Protein AF-A0A0D2RTX4-F1 (afdb_monomer_lite)

Foldseek 3Di:
DQVVLLVVLVADPDQDDDDDDPPDDDDPVNVVSVVVSVVSSQVSQADPVGHHDDPPAWFQQPLLVVLVVCLVVVCNCVVAPLVNLVVLLVVLLVQQDPQLAHDRTSPGDGDLNNLVSSLVSNVSSPADCCGPVNSSVSSVVSCVVVPHCPVVPPD

Sequence (155 aa):
MRIQFAEEKQSVNNLPQTKLEEFEDVKEEAVMTTLRSALDFYSTIQADDGHWLGDYGGLVFLLPGLVITLYVTRTLNTVLSKEHQYEICRYLYNYQNRDGGWGLHIKGPSTMFGTVLNYVSLRLLGEGAEGGEGAIEKAREWILEHGSFQKFVSK

Secondary structure (DSSP, 8-state):
-HHHHHHHTT--S-----PPPTT----HHHHHHHHHHHHHHHHHTB-TTS-B------BSSHHHHHHHHHHHTT-HHHHS-HHHHHHHHHHHHHT--TTS---SBTTSPP-HHHHHHHHHHHHHTT--TTTTTTHHHHHHHHHHHTTTGGGGS--

Structure (mmCIF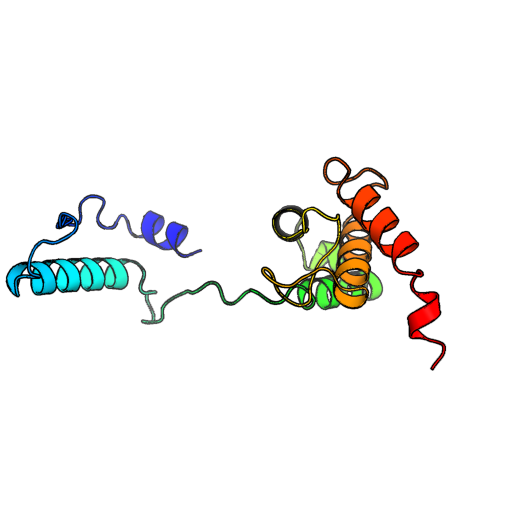, N/CA/C/O backbone):
data_AF-A0A0D2RTX4-F1
#
_entry.id   AF-A0A0D2RTX4-F1
#
loop_
_atom_site.group_PDB
_atom_site.id
_atom_site.type_symbol
_atom_site.label_atom_id
_atom_site.label_alt_id
_atom_site.label_comp_id
_atom_site.label_asym_id
_atom_site.label_entity_id
_atom_site.label_seq_id
_atom_site.pdbx_PDB_ins_code
_atom_site.Cartn_x
_atom_site.Cartn_y
_atom_site.Cartn_z
_atom_site.occupancy
_atom_site.B_iso_or_equiv
_atom_site.auth_seq_id
_atom_site.auth_comp_id
_atom_site.auth_asym_id
_atom_site.auth_atom_id
_atom_site.pdbx_PDB_model_num
ATOM 1 N N . MET A 1 1 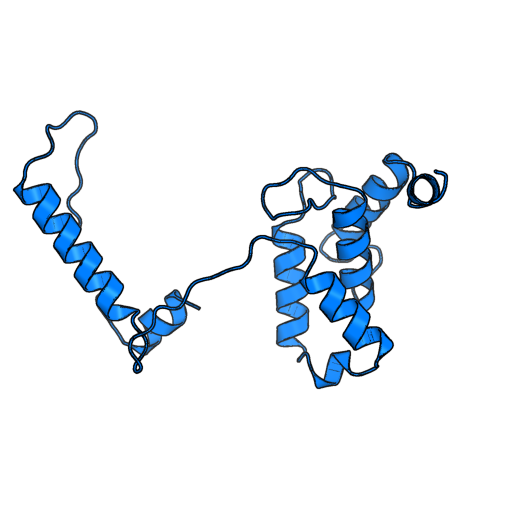? -12.354 -5.248 5.573 1.00 56.28 1 MET A N 1
ATOM 2 C CA . MET A 1 1 ? -12.362 -6.407 6.490 1.00 56.28 1 MET A CA 1
ATOM 3 C C . MET A 1 1 ? -13.190 -6.164 7.755 1.00 56.28 1 MET A C 1
ATOM 5 O O . MET A 1 1 ? -14.252 -6.753 7.841 1.00 56.28 1 MET A O 1
ATOM 9 N N . ARG A 1 2 ? -12.823 -5.265 8.691 1.00 58.12 2 ARG A N 1
ATOM 10 C CA . ARG A 1 2 ? -13.645 -5.015 9.909 1.00 58.12 2 ARG A CA 1
ATOM 11 C C . ARG A 1 2 ? -15.086 -4.559 9.625 1.00 58.12 2 ARG A C 1
ATOM 13 O O . ARG A 1 2 ? -16.011 -5.030 10.268 1.00 58.12 2 ARG A O 1
ATOM 20 N N . ILE A 1 3 ? -15.263 -3.674 8.644 1.00 59.53 3 ILE A N 1
ATOM 21 C CA . ILE A 1 3 ? -16.584 -3.135 8.273 1.00 59.53 3 ILE A CA 1
ATOM 22 C C . ILE A 1 3 ? -17.454 -4.199 7.578 1.00 59.53 3 ILE A C 1
ATOM 24 O O . ILE A 1 3 ? -18.651 -4.237 7.812 1.00 59.53 3 ILE A O 1
ATOM 28 N N . GLN A 1 4 ? -16.851 -5.127 6.824 1.00 63.97 4 GLN A N 1
ATOM 29 C CA . GLN A 1 4 ? -17.586 -6.218 6.163 1.00 63.97 4 GLN A CA 1
ATOM 30 C C . GLN A 1 4 ? -18.230 -7.171 7.180 1.00 63.97 4 GLN A C 1
ATOM 32 O O . GLN A 1 4 ? -19.392 -7.517 7.030 1.00 63.97 4 GLN A O 1
ATOM 37 N N . PHE A 1 5 ? -17.528 -7.514 8.266 1.00 62.50 5 PHE A N 1
ATOM 38 C CA . PHE A 1 5 ? -18.106 -8.341 9.337 1.00 62.50 5 PHE A CA 1
ATOM 39 C C . PHE A 1 5 ? -19.229 -7.627 10.099 1.00 62.50 5 PHE A C 1
ATOM 41 O O . PHE A 1 5 ? -20.213 -8.256 10.483 1.00 62.50 5 PHE A O 1
ATOM 48 N N . ALA A 1 6 ? -19.102 -6.313 10.306 1.00 59.59 6 ALA A N 1
ATOM 49 C CA . ALA A 1 6 ? -20.155 -5.521 10.940 1.00 59.59 6 ALA A CA 1
ATOM 50 C C . ALA A 1 6 ? -21.434 -5.475 10.080 1.00 59.59 6 ALA A C 1
ATOM 52 O O . ALA A 1 6 ? -22.540 -5.578 10.614 1.00 59.59 6 ALA A O 1
ATOM 53 N N . GLU A 1 7 ? -21.283 -5.368 8.754 1.00 62.31 7 GLU A N 1
ATOM 54 C CA . GLU A 1 7 ? -22.389 -5.407 7.789 1.00 62.31 7 GLU A CA 1
ATOM 55 C C . GLU A 1 7 ? -23.046 -6.794 7.717 1.00 62.31 7 GLU A C 1
ATOM 57 O O . GLU A 1 7 ? -24.274 -6.893 7.741 1.00 62.31 7 GLU A O 1
ATOM 62 N N . GLU A 1 8 ? -22.249 -7.867 7.705 1.00 64.38 8 GLU A N 1
ATOM 63 C CA . GLU A 1 8 ? -22.736 -9.254 7.678 1.00 64.38 8 GLU A CA 1
ATOM 64 C C . GLU A 1 8 ? -23.515 -9.636 8.946 1.00 64.38 8 GLU A C 1
ATOM 66 O O . GLU A 1 8 ? -24.498 -10.374 8.867 1.00 64.38 8 GLU A O 1
ATOM 71 N N . LYS A 1 9 ? -23.128 -9.102 10.112 1.00 63.59 9 LYS A N 1
ATOM 72 C CA . LYS A 1 9 ? -23.787 -9.392 11.396 1.00 63.59 9 LYS A CA 1
ATOM 73 C C . LYS A 1 9 ? -24.979 -8.480 11.726 1.00 63.59 9 LYS A C 1
ATOM 75 O O . LYS A 1 9 ? -25.540 -8.628 12.808 1.00 63.59 9 LYS A O 1
ATOM 80 N N . GLN A 1 10 ? -25.385 -7.565 10.829 1.00 57.62 10 GLN A N 1
ATOM 81 C CA . GLN A 1 10 ? -26.499 -6.610 11.030 1.00 57.62 10 GLN A CA 1
ATOM 82 C C . GLN A 1 10 ? -26.503 -5.958 12.429 1.00 57.62 10 GLN A C 1
ATOM 84 O O . GLN A 1 10 ? -27.537 -5.891 13.096 1.00 57.62 10 GLN A O 1
ATOM 89 N N . SER A 1 11 ? -25.347 -5.504 12.918 1.00 57.75 11 SER A N 1
ATOM 90 C CA . SER A 1 11 ? -25.201 -5.197 14.342 1.00 57.75 11 SER A CA 1
ATOM 91 C C . SER A 1 11 ? -24.896 -3.722 14.644 1.00 57.75 11 SER A C 1
ATOM 93 O O . SER A 1 11 ? -23.865 -3.179 14.260 1.00 57.75 11 SER A O 1
ATOM 95 N N . VAL A 1 12 ? -25.852 -3.129 15.374 1.00 56.47 12 VAL A N 1
ATOM 96 C CA . VAL A 1 12 ? -25.905 -1.845 16.106 1.00 56.47 12 VAL A CA 1
ATOM 97 C C . VAL A 1 12 ? -25.535 -0.566 15.339 1.00 56.47 12 VAL A C 1
ATOM 99 O O . VAL A 1 12 ? -24.463 0.007 15.500 1.00 56.47 12 VAL A O 1
ATOM 102 N N . ASN A 1 13 ? -26.517 -0.007 14.624 1.00 56.06 13 ASN A N 1
ATOM 103 C CA . ASN A 1 13 ? -26.409 1.321 13.998 1.00 56.06 13 ASN A CA 1
ATOM 104 C C . ASN A 1 13 ? -26.544 2.508 14.978 1.00 56.06 13 ASN A C 1
ATOM 106 O O . ASN A 1 13 ? -26.377 3.646 14.557 1.00 56.06 13 ASN A O 1
ATOM 110 N N . ASN A 1 14 ? -26.839 2.276 16.265 1.00 59.84 14 ASN A N 1
ATOM 111 C CA . ASN A 1 14 ? -27.189 3.333 17.227 1.00 59.84 14 ASN A CA 1
ATOM 112 C C . ASN A 1 14 ? -26.596 3.085 18.629 1.00 59.84 14 ASN A C 1
ATOM 114 O O . ASN A 1 14 ? -27.338 2.936 19.600 1.00 59.84 14 ASN A O 1
ATOM 118 N N . LEU A 1 15 ? -25.267 3.022 18.755 1.00 65.00 15 LEU A N 1
ATOM 119 C CA . LEU A 1 15 ? -24.640 3.026 20.081 1.00 65.00 15 LEU A CA 1
ATOM 120 C C . LEU A 1 15 ? -24.733 4.431 20.697 1.00 65.00 15 LEU A C 1
ATOM 122 O O . LEU A 1 15 ? -24.445 5.412 20.003 1.00 65.00 15 LEU A O 1
ATOM 126 N N . PRO A 1 16 ? -25.111 4.559 21.980 1.00 64.69 16 PRO A N 1
ATOM 127 C CA . PRO A 1 16 ? -25.151 5.852 22.644 1.00 64.69 16 PRO A CA 1
ATOM 128 C C . PRO A 1 16 ? -23.749 6.474 22.655 1.00 64.69 16 PRO A C 1
ATOM 130 O O . PRO A 1 16 ? -22.784 5.874 23.136 1.00 64.69 16 PRO A O 1
ATOM 133 N N . GLN A 1 17 ? -23.646 7.679 22.091 1.00 65.94 17 GLN A N 1
ATOM 134 C CA . GLN A 1 17 ? -22.433 8.491 22.093 1.00 65.94 17 GLN A CA 1
ATOM 135 C C . GLN A 1 17 ? -22.564 9.586 23.146 1.00 65.94 17 GLN A C 1
ATOM 137 O O . GLN A 1 17 ? -23.376 10.501 23.003 1.00 65.94 17 GLN A O 1
ATOM 142 N N . THR A 1 18 ? -21.731 9.525 24.178 1.00 70.94 18 THR A N 1
ATOM 143 C CA . THR A 1 18 ? -21.589 10.625 25.131 1.00 70.94 18 THR A CA 1
ATOM 144 C C . THR A 1 18 ? -20.642 11.660 24.527 1.00 70.94 18 THR A C 1
ATOM 146 O O . THR A 1 18 ? -19.440 11.422 24.437 1.00 70.94 18 THR A O 1
ATOM 149 N N . LYS A 1 19 ? -21.172 12.797 24.065 1.00 70.25 19 LYS A N 1
ATOM 150 C CA . LYS A 1 19 ? -20.346 13.941 23.653 1.00 70.25 19 LYS A CA 1
ATOM 151 C C . LYS A 1 19 ? -19.947 14.723 24.900 1.00 70.25 19 LYS A C 1
ATOM 153 O O . LYS A 1 19 ? -20.824 15.191 25.615 1.00 70.25 19 LYS A O 1
ATOM 158 N N . LEU A 1 20 ? -18.646 14.840 25.140 1.00 69.69 20 LEU A N 1
ATOM 159 C CA . LEU A 1 20 ? -18.083 15.728 26.154 1.00 69.69 20 LEU A CA 1
ATOM 160 C C . LEU A 1 20 ? -17.634 17.017 25.460 1.00 69.69 20 LEU A C 1
ATOM 162 O O . LEU A 1 20 ? -17.055 16.950 24.372 1.00 69.69 20 LEU A O 1
ATOM 166 N N . GLU A 1 21 ? -17.913 18.173 26.059 1.00 72.00 21 GLU A N 1
ATOM 167 C CA . GLU A 1 21 ? -17.327 19.435 25.602 1.00 72.00 21 GLU A CA 1
ATOM 168 C C . GLU A 1 21 ? -15.862 19.533 26.057 1.00 72.00 21 GLU A C 1
ATOM 170 O O . GLU A 1 21 ? -15.459 18.940 27.063 1.00 72.00 21 GLU A O 1
ATOM 175 N N . GLU A 1 22 ? -15.039 20.261 25.297 1.00 58.94 22 GLU A N 1
ATOM 176 C CA . GLU A 1 22 ? -13.676 20.580 25.729 1.00 58.94 22 GLU A CA 1
ATOM 177 C C . GLU A 1 22 ? -13.753 21.286 27.096 1.00 58.94 22 GLU A C 1
ATOM 179 O O . GLU A 1 22 ? -14.489 22.258 27.246 1.00 58.94 22 GLU A O 1
ATOM 184 N N . PHE A 1 23 ? -12.994 20.7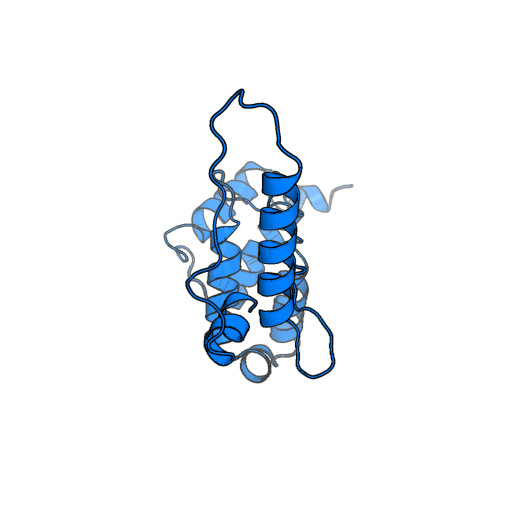89 28.081 1.00 62.44 23 PHE A N 1
ATOM 185 C CA . PHE A 1 23 ? -12.900 21.291 29.466 1.00 62.44 23 PHE A CA 1
ATOM 186 C C . PHE A 1 23 ? -13.997 20.871 30.470 1.00 62.44 23 PHE A C 1
ATOM 188 O O . PHE A 1 23 ? -14.001 21.392 31.585 1.00 62.44 23 PHE A O 1
ATOM 195 N N . GLU A 1 24 ? -14.875 19.910 30.156 1.00 74.19 24 GLU A N 1
ATOM 196 C CA . GLU A 1 24 ? -15.788 19.330 31.161 1.00 74.19 24 GLU A CA 1
ATOM 197 C C . GLU A 1 24 ? -15.092 18.244 32.012 1.00 74.19 24 GLU A C 1
ATOM 199 O O . GLU A 1 24 ? -14.371 17.390 31.486 1.00 74.19 24 GLU A O 1
ATOM 204 N N . ASP A 1 25 ? -15.318 18.247 33.332 1.00 75.69 25 ASP A N 1
ATOM 205 C CA . ASP A 1 25 ? -14.834 17.183 34.221 1.00 75.69 25 ASP A CA 1
ATOM 206 C C . ASP A 1 25 ? -15.443 15.831 33.814 1.00 75.69 25 ASP A C 1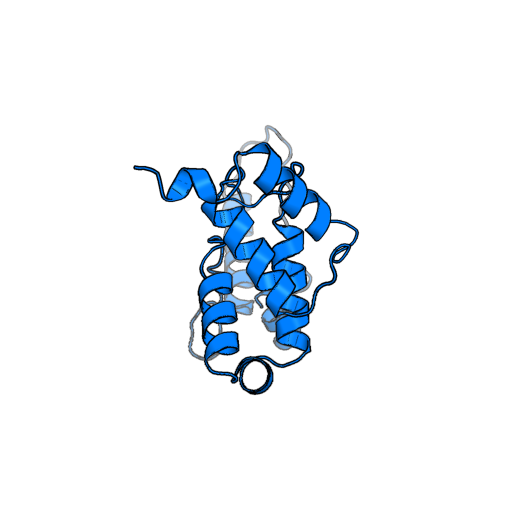
ATOM 208 O O . ASP A 1 25 ? -16.665 15.664 33.736 1.00 75.69 25 ASP A O 1
ATOM 212 N N . VAL A 1 26 ? -14.586 14.835 33.576 1.00 81.69 26 VAL A N 1
ATOM 213 C CA . VAL A 1 26 ? -15.013 13.498 33.150 1.00 81.69 26 VAL A CA 1
ATOM 214 C C . VAL A 1 26 ? -15.741 12.793 34.299 1.00 81.69 26 VAL A C 1
ATOM 216 O O . VAL A 1 26 ? -15.127 12.320 35.256 1.00 81.69 26 VAL A O 1
ATOM 219 N N . LYS A 1 27 ? -17.068 12.695 34.191 1.00 86.56 27 LYS A N 1
ATOM 220 C CA . LYS A 1 27 ? -17.929 11.992 35.155 1.00 86.56 27 LYS A CA 1
ATOM 221 C C . LYS A 1 27 ? -17.800 10.472 35.004 1.00 86.56 27 LYS A C 1
ATOM 223 O O . LYS A 1 27 ? -17.713 9.958 33.889 1.00 86.56 27 LYS A O 1
ATOM 228 N N . GLU A 1 28 ? -17.884 9.739 36.115 1.00 88.88 28 GLU A N 1
ATOM 229 C CA . GLU A 1 28 ? -17.854 8.264 36.134 1.00 88.88 28 GLU A CA 1
ATOM 230 C C . GLU A 1 28 ? -18.917 7.644 35.207 1.00 88.88 28 GLU A C 1
ATOM 232 O O . GLU A 1 28 ? -18.640 6.709 34.457 1.00 88.88 28 GLU A O 1
ATOM 237 N N . GLU A 1 29 ? -20.120 8.220 35.184 1.00 86.25 29 GLU A N 1
ATOM 238 C CA . GLU A 1 29 ? -21.218 7.789 34.313 1.00 86.25 29 GLU A CA 1
ATOM 239 C C . GLU A 1 29 ? -20.867 7.887 32.818 1.00 86.25 29 GLU A C 1
ATOM 241 O O . GLU A 1 29 ? -21.195 6.990 32.034 1.00 86.25 29 GLU A O 1
ATOM 246 N N . ALA A 1 30 ? -20.149 8.942 32.420 1.00 87.19 30 ALA A N 1
ATOM 247 C CA . ALA A 1 30 ? -19.701 9.124 31.043 1.00 87.19 30 ALA A CA 1
ATOM 248 C C . ALA A 1 30 ? -18.673 8.053 30.646 1.00 87.19 30 ALA A C 1
ATOM 250 O O . ALA A 1 30 ? -18.754 7.493 29.548 1.00 87.19 30 ALA A O 1
ATOM 251 N N . VAL A 1 31 ? -17.755 7.710 31.559 1.00 90.25 31 VAL A N 1
ATOM 252 C CA . VAL A 1 31 ? -16.778 6.625 31.365 1.00 90.25 31 VAL A CA 1
ATOM 253 C C . VAL A 1 31 ? -17.485 5.282 31.218 1.00 90.25 31 VAL A C 1
ATOM 255 O O . VAL A 1 31 ? -17.234 4.561 30.254 1.00 90.25 31 VAL A O 1
ATOM 258 N N . MET A 1 32 ? -18.407 4.957 32.127 1.00 90.81 32 MET A N 1
ATOM 259 C CA . MET A 1 32 ? -19.135 3.685 32.111 1.00 90.81 32 MET A CA 1
ATOM 260 C C . MET A 1 32 ? -20.001 3.521 30.863 1.00 90.81 32 MET A C 1
ATOM 262 O O . MET A 1 32 ? -20.055 2.431 30.291 1.00 90.81 32 MET A O 1
ATOM 266 N N . THR A 1 33 ? -20.644 4.599 30.413 1.00 88.19 33 THR A N 1
ATOM 267 C CA . THR A 1 33 ? -21.430 4.598 29.173 1.00 88.19 33 THR A CA 1
ATOM 268 C C . THR A 1 33 ? -20.531 4.354 27.964 1.00 88.19 33 THR A C 1
ATOM 270 O O . THR A 1 33 ? -20.815 3.476 27.155 1.00 88.19 33 THR A O 1
ATOM 273 N N . THR A 1 34 ? -19.397 5.055 27.882 1.00 90.06 34 THR A N 1
ATOM 274 C CA . THR A 1 34 ? -18.438 4.903 26.777 1.00 90.06 34 THR A CA 1
ATOM 275 C C . THR A 1 34 ? -17.831 3.500 26.740 1.00 90.06 34 THR A C 1
ATOM 277 O O . THR A 1 34 ? -17.728 2.901 25.671 1.00 90.06 34 THR A O 1
ATOM 280 N N . LEU A 1 35 ? -17.464 2.950 27.902 1.00 91.44 35 LEU A N 1
ATOM 281 C CA . LEU A 1 35 ? -16.917 1.600 28.013 1.00 91.44 35 LEU A CA 1
ATOM 282 C C . LEU A 1 35 ? -17.924 0.547 27.544 1.00 91.44 35 LEU A C 1
ATOM 284 O O . LEU A 1 35 ? -17.555 -0.331 26.768 1.00 91.44 35 LEU A O 1
ATOM 288 N N . ARG A 1 36 ? -19.188 0.642 27.975 1.00 90.19 36 ARG A N 1
ATOM 289 C CA . ARG A 1 36 ? -20.249 -0.269 27.519 1.00 90.19 36 ARG A CA 1
ATOM 290 C C . ARG A 1 36 ? -20.443 -0.175 26.012 1.00 90.19 36 ARG A C 1
ATOM 292 O O . ARG A 1 36 ? -20.352 -1.199 25.352 1.00 90.19 36 ARG A O 1
ATOM 299 N N . SER A 1 37 ? -20.561 1.034 25.462 1.00 87.94 37 SER A N 1
ATOM 300 C CA . SER A 1 37 ? -20.675 1.226 24.012 1.00 87.94 37 SER A CA 1
ATOM 301 C C . SER A 1 37 ? -19.488 0.625 23.245 1.00 87.94 37 SER A C 1
ATOM 303 O O . SER A 1 37 ? -19.676 0.021 22.191 1.00 87.94 37 SER A O 1
ATOM 305 N N . ALA A 1 38 ? -18.263 0.757 23.763 1.00 89.44 38 ALA A N 1
ATOM 306 C CA . ALA A 1 38 ? -17.073 0.179 23.141 1.00 89.44 38 ALA A CA 1
ATOM 307 C C . ALA A 1 38 ? -17.064 -1.357 23.202 1.00 89.44 38 ALA A C 1
ATOM 309 O O . ALA A 1 38 ? -16.720 -1.999 22.210 1.00 89.44 38 ALA A O 1
ATOM 310 N N . LEU A 1 39 ? -17.444 -1.946 24.340 1.00 91.19 39 LEU A N 1
ATOM 311 C CA . LEU A 1 39 ? -17.551 -3.399 24.500 1.00 91.19 39 LEU A CA 1
ATOM 312 C C . LEU A 1 39 ? -18.655 -3.978 23.616 1.00 91.19 39 LEU A C 1
ATOM 314 O O . LEU A 1 39 ? -18.416 -4.971 22.930 1.00 91.19 39 LEU A O 1
ATOM 318 N N . ASP A 1 40 ? -19.814 -3.322 23.578 1.00 88.50 40 ASP A N 1
ATOM 319 C CA . ASP A 1 40 ? -20.930 -3.697 22.718 1.00 88.50 40 ASP A CA 1
ATOM 320 C C . ASP A 1 40 ? -20.472 -3.685 21.258 1.00 88.50 40 ASP A C 1
ATOM 322 O O . ASP A 1 40 ? -20.590 -4.708 20.591 1.00 88.50 40 ASP A O 1
ATOM 326 N N . PHE A 1 41 ? -19.827 -2.605 20.791 1.00 86.44 41 PHE A N 1
ATOM 327 C CA . PHE A 1 41 ? -19.244 -2.540 19.445 1.00 86.44 41 PHE A CA 1
ATOM 328 C C . PHE A 1 41 ? -18.233 -3.662 19.176 1.00 86.44 41 PHE A C 1
ATOM 330 O O . PHE A 1 41 ? -18.320 -4.347 18.163 1.00 86.44 41 PHE A O 1
ATOM 337 N N . TYR A 1 42 ? -17.257 -3.875 20.063 1.00 87.88 42 TYR A N 1
ATOM 338 C CA . TYR A 1 42 ? -16.234 -4.897 19.832 1.00 87.88 42 TYR A CA 1
ATOM 339 C C . TYR A 1 42 ? -16.810 -6.314 19.844 1.00 87.88 42 TYR A C 1
ATOM 341 O O . TYR A 1 42 ? -16.297 -7.173 19.127 1.00 87.88 42 TYR A O 1
ATOM 349 N N . SER A 1 43 ? -17.884 -6.559 20.597 1.00 87.56 43 SER A N 1
ATOM 350 C CA . SER A 1 43 ? -18.598 -7.836 20.552 1.00 87.56 43 SER A CA 1
ATOM 351 C C . SER A 1 43 ? -19.240 -8.092 19.182 1.00 87.56 43 SER A C 1
ATOM 353 O O . SER A 1 43 ? -19.293 -9.238 18.741 1.00 87.56 43 SER A O 1
ATOM 355 N N . THR A 1 44 ? -19.653 -7.042 18.456 1.00 84.88 44 THR A N 1
ATOM 356 C CA . THR A 1 44 ? -20.298 -7.197 17.141 1.00 84.88 44 THR A CA 1
ATOM 357 C C . THR A 1 44 ? -19.336 -7.626 16.038 1.00 84.88 44 THR A C 1
ATOM 359 O O . THR A 1 44 ? -19.753 -8.276 15.083 1.00 84.88 44 THR A O 1
ATOM 362 N N . ILE A 1 45 ? -18.052 -7.291 16.174 1.00 86.50 45 ILE A N 1
ATOM 363 C CA . ILE A 1 45 ? -17.000 -7.600 15.194 1.00 86.50 45 ILE A CA 1
ATOM 364 C C . ILE A 1 45 ? -16.148 -8.820 15.580 1.00 86.50 45 ILE A C 1
ATOM 366 O O . ILE A 1 45 ? -15.131 -9.081 14.934 1.00 86.50 45 ILE A O 1
ATOM 370 N N . GLN A 1 46 ? -16.526 -9.553 16.631 1.00 89.88 46 GLN A N 1
ATOM 371 C CA . GLN A 1 46 ? -15.888 -10.820 16.987 1.00 89.88 46 GLN A CA 1
ATOM 372 C C . GLN A 1 46 ? -16.290 -11.903 15.974 1.00 89.88 46 GLN A C 1
ATOM 374 O O . GLN A 1 46 ? -17.464 -12.020 15.617 1.00 89.88 46 GLN A O 1
ATOM 379 N N . ALA A 1 47 ? -15.332 -12.696 15.497 1.00 87.62 47 ALA A N 1
ATOM 380 C CA . ALA A 1 47 ? -15.586 -13.838 14.623 1.00 87.62 47 ALA A CA 1
ATOM 381 C C . ALA A 1 47 ? -16.252 -14.998 15.387 1.00 87.62 47 ALA A C 1
ATOM 383 O O . ALA A 1 47 ? -16.243 -15.039 16.617 1.00 87.62 47 ALA A O 1
ATOM 384 N N . ASP A 1 48 ? -16.840 -15.950 14.661 1.00 89.62 48 ASP A N 1
ATOM 385 C CA . ASP A 1 48 ? -17.653 -17.027 15.255 1.00 89.62 48 ASP A CA 1
ATOM 386 C C . ASP A 1 48 ? -16.836 -18.034 16.087 1.00 89.62 48 ASP A C 1
ATOM 388 O O . ASP A 1 48 ? -17.373 -18.708 16.961 1.00 89.62 48 ASP A O 1
ATOM 392 N N . ASP A 1 49 ? -15.528 -18.109 15.851 1.00 93.38 49 ASP A N 1
ATOM 393 C CA . ASP A 1 49 ? -14.546 -18.880 16.628 1.00 93.38 49 ASP A CA 1
ATOM 394 C C . ASP A 1 49 ? -13.894 -18.055 17.764 1.00 93.38 49 ASP A C 1
ATOM 396 O O . ASP A 1 49 ? -13.000 -18.538 18.460 1.00 93.38 49 ASP A O 1
ATOM 400 N N . GLY A 1 50 ? -14.338 -16.810 17.962 1.00 91.94 50 GLY A N 1
ATOM 401 C CA . GLY A 1 50 ? -13.953 -15.946 19.072 1.00 91.94 50 GLY A CA 1
ATOM 402 C C . GLY A 1 50 ? -12.773 -14.999 18.823 1.00 91.94 50 GLY A C 1
ATOM 403 O O . GLY A 1 50 ? -12.439 -14.241 19.737 1.00 91.94 50 GLY A O 1
ATOM 404 N N . HIS A 1 51 ? -12.140 -14.990 17.642 1.00 92.56 51 HIS A N 1
ATOM 405 C CA . HIS A 1 51 ? -11.037 -14.056 17.352 1.00 92.56 51 HIS A CA 1
ATOM 406 C C . HIS A 1 51 ? -11.521 -12.671 16.873 1.00 92.56 51 HIS A C 1
ATOM 408 O O . HIS A 1 51 ? -12.679 -12.487 16.505 1.00 92.56 51 HIS A O 1
ATOM 414 N N . TRP A 1 52 ? -10.617 -11.682 16.842 1.00 91.31 52 TRP A N 1
ATOM 415 C CA . TRP A 1 52 ? -10.870 -10.362 16.250 1.00 91.31 52 TRP A CA 1
ATOM 416 C C . TRP A 1 52 ? -9.974 -10.120 15.050 1.00 91.31 52 TRP A C 1
ATOM 418 O O . TRP A 1 52 ? -8.747 -10.178 15.142 1.00 91.31 52 TRP A O 1
ATOM 428 N N . LEU A 1 53 ? -10.595 -9.773 13.929 1.00 85.94 53 LEU A N 1
ATOM 429 C CA . LEU A 1 53 ? -9.875 -9.417 12.719 1.00 85.94 53 LEU A CA 1
ATOM 430 C C . LEU A 1 53 ? -9.288 -8.007 12.836 1.00 85.94 53 LEU A C 1
ATOM 432 O O . LEU A 1 53 ? -9.918 -7.047 13.300 1.00 85.94 53 LEU A O 1
ATOM 436 N N . GLY A 1 54 ? -8.059 -7.860 12.367 1.00 86.81 54 GLY A N 1
ATOM 437 C CA . GLY A 1 54 ? -7.354 -6.591 12.324 1.00 86.81 54 GLY A CA 1
ATOM 438 C C . GLY A 1 54 ? -6.546 -6.486 11.051 1.00 86.81 54 GLY A C 1
ATOM 439 O O . GLY A 1 54 ? -5.942 -7.461 10.616 1.00 86.81 54 GLY A O 1
ATOM 440 N N . ASP A 1 55 ? -6.537 -5.292 10.466 1.00 89.50 55 ASP A N 1
ATOM 441 C CA . ASP A 1 55 ? -5.516 -4.973 9.481 1.00 89.50 55 ASP A CA 1
ATOM 442 C C . ASP A 1 55 ? -4.154 -4.979 10.190 1.00 89.50 55 ASP A C 1
ATOM 444 O O . ASP A 1 55 ? -3.957 -4.268 11.180 1.00 89.50 55 ASP A O 1
ATOM 448 N N . TYR A 1 56 ? -3.252 -5.829 9.706 1.00 90.75 56 TYR A N 1
ATOM 449 C CA . TYR A 1 56 ? -1.881 -5.969 10.191 1.00 90.75 56 TYR A CA 1
ATOM 450 C C . TYR A 1 56 ? -0.869 -5.618 9.091 1.00 90.75 56 TYR A C 1
ATOM 452 O O . TYR A 1 56 ? 0.200 -6.214 8.968 1.00 90.75 56 TYR A O 1
ATOM 460 N N . GLY A 1 57 ? -1.241 -4.667 8.236 1.00 89.44 57 GLY A N 1
ATOM 461 C CA . GLY A 1 57 ? -0.353 -4.076 7.253 1.00 89.44 57 GLY A CA 1
ATOM 462 C C . GLY A 1 57 ? 0.642 -3.088 7.863 1.00 89.44 57 GLY A C 1
ATOM 463 O O . GLY A 1 57 ? 0.929 -3.064 9.059 1.00 89.44 57 GLY A O 1
ATOM 464 N N . GLY A 1 58 ? 1.182 -2.233 6.998 1.00 90.81 58 GLY A N 1
ATOM 465 C CA . GLY A 1 58 ? 2.041 -1.119 7.388 1.00 90.81 58 GLY A CA 1
ATOM 466 C C . GLY A 1 58 ? 3.427 -1.168 6.766 1.00 90.81 58 GLY A C 1
ATOM 467 O O . GLY A 1 58 ? 3.976 -0.110 6.483 1.00 90.81 58 GLY A O 1
ATOM 468 N N . LEU A 1 59 ? 3.972 -2.350 6.476 1.00 93.44 59 LEU A N 1
ATOM 469 C CA . LEU A 1 59 ? 5.210 -2.493 5.703 1.00 93.44 59 LEU A CA 1
ATOM 470 C C . LEU A 1 59 ? 4.903 -2.451 4.203 1.00 93.44 59 LEU A C 1
ATOM 472 O O . LEU A 1 59 ? 4.009 -3.152 3.733 1.00 93.44 59 LEU A O 1
ATOM 476 N N . VAL A 1 60 ? 5.667 -1.669 3.437 1.00 90.19 60 VAL A N 1
ATOM 477 C CA . VAL A 1 60 ? 5.425 -1.467 1.990 1.00 90.19 60 VAL A CA 1
ATOM 478 C C . VAL A 1 60 ? 6.492 -2.162 1.131 1.00 90.19 60 VAL A C 1
ATOM 480 O O . VAL A 1 60 ? 6.800 -1.737 0.028 1.00 90.19 60 VAL A O 1
ATOM 483 N N . PHE A 1 61 ? 7.088 -3.248 1.633 1.00 90.38 61 PHE A N 1
ATOM 484 C CA . PHE A 1 61 ? 8.053 -4.072 0.882 1.00 90.38 61 PHE A CA 1
ATOM 485 C C . PHE A 1 61 ? 7.703 -5.569 0.845 1.00 90.38 61 PHE A C 1
ATOM 487 O O . PHE A 1 61 ? 8.348 -6.329 0.126 1.00 90.38 61 PHE A O 1
ATOM 494 N N . LEU A 1 62 ? 6.662 -6.003 1.568 1.00 95.50 62 LEU A N 1
ATOM 495 C CA . LEU A 1 62 ? 6.210 -7.400 1.561 1.00 95.50 62 LEU A CA 1
ATOM 496 C C . LEU A 1 62 ? 5.467 -7.757 0.265 1.00 95.50 62 LEU A C 1
ATOM 498 O O . LEU A 1 62 ? 5.790 -8.757 -0.376 1.00 95.50 62 LEU A O 1
ATOM 502 N N . LEU A 1 63 ? 4.512 -6.913 -0.147 1.00 95.50 63 LEU A N 1
ATOM 503 C CA . LEU A 1 63 ? 3.771 -7.087 -1.401 1.00 95.50 63 LEU A CA 1
ATOM 504 C C . LEU A 1 63 ? 4.707 -7.151 -2.618 1.00 95.50 63 LEU A C 1
ATOM 506 O O . LEU A 1 63 ? 4.542 -8.071 -3.420 1.00 95.50 63 LEU A O 1
ATOM 510 N N . PRO A 1 64 ? 5.732 -6.282 -2.735 1.00 96.75 64 PRO A N 1
ATOM 511 C CA . PRO A 1 64 ? 6.719 -6.426 -3.792 1.00 96.75 64 PRO A CA 1
ATOM 512 C C . PRO A 1 64 ? 7.404 -7.787 -3.873 1.00 96.75 64 PRO A C 1
ATOM 514 O O . PRO A 1 64 ? 7.500 -8.360 -4.957 1.00 96.75 64 PRO A O 1
ATOM 517 N N . GLY A 1 65 ? 7.837 -8.342 -2.737 1.00 96.69 65 GLY A N 1
ATOM 518 C CA . GLY A 1 65 ? 8.452 -9.669 -2.704 1.00 96.69 65 GLY A CA 1
ATOM 519 C C . GLY A 1 65 ? 7.516 -10.759 -3.234 1.00 96.69 65 GLY A C 1
ATOM 520 O O . GLY A 1 65 ? 7.935 -11.599 -4.035 1.00 96.69 65 GLY A O 1
ATOM 521 N N . LEU A 1 66 ? 6.238 -10.710 -2.847 1.00 97.56 66 LEU A N 1
ATOM 522 C CA . LEU A 1 66 ? 5.209 -11.629 -3.338 1.00 97.56 66 LEU A CA 1
ATOM 523 C C . LEU A 1 66 ? 4.994 -11.485 -4.852 1.00 97.56 66 LEU A C 1
ATOM 525 O O . LEU A 1 66 ? 5.066 -12.479 -5.571 1.00 97.56 66 LEU A O 1
ATOM 529 N N . VAL A 1 67 ? 4.767 -10.262 -5.342 1.00 98.31 67 VAL A N 1
ATOM 530 C CA . VAL A 1 67 ? 4.500 -9.987 -6.766 1.00 98.31 67 VAL A CA 1
ATOM 531 C C . VAL A 1 67 ? 5.670 -10.436 -7.638 1.00 98.31 67 VAL A C 1
ATOM 533 O O . VAL A 1 67 ? 5.462 -11.153 -8.615 1.00 98.31 67 VAL A O 1
ATOM 536 N N . ILE A 1 68 ? 6.901 -10.073 -7.265 1.00 98.12 68 ILE A N 1
ATOM 537 C CA . ILE A 1 68 ? 8.110 -10.455 -8.006 1.00 98.12 68 ILE A CA 1
ATOM 538 C C . ILE A 1 68 ? 8.256 -11.980 -8.038 1.00 98.12 68 ILE A C 1
ATOM 540 O O . ILE A 1 68 ? 8.501 -12.546 -9.104 1.00 98.12 68 ILE A O 1
ATOM 544 N N . THR A 1 69 ? 8.056 -12.653 -6.901 1.00 98.44 69 THR A N 1
ATOM 545 C CA . THR A 1 69 ? 8.136 -14.120 -6.823 1.00 98.44 69 THR A CA 1
ATOM 546 C C . THR A 1 69 ? 7.118 -14.768 -7.756 1.00 98.44 69 THR A C 1
ATOM 548 O O . THR A 1 69 ? 7.498 -15.563 -8.611 1.00 98.44 69 THR A O 1
ATOM 551 N N . LEU A 1 70 ? 5.845 -14.379 -7.647 1.00 98.44 70 LEU A N 1
ATOM 552 C CA . LEU A 1 70 ? 4.760 -14.935 -8.455 1.00 98.44 70 LEU A CA 1
ATOM 553 C C . LEU A 1 70 ? 4.929 -14.664 -9.956 1.00 98.44 70 LEU A C 1
ATOM 555 O O . LEU A 1 70 ? 4.548 -15.493 -10.788 1.00 98.44 70 LEU A O 1
ATOM 559 N N . TYR A 1 71 ? 5.490 -13.507 -10.312 1.00 98.06 71 TYR A N 1
ATOM 560 C CA . TYR A 1 71 ? 5.813 -13.174 -11.693 1.00 98.06 71 TYR A CA 1
ATOM 561 C C . TYR A 1 71 ? 6.901 -14.103 -12.244 1.00 98.06 71 TYR A C 1
ATOM 563 O O . TYR A 1 71 ? 6.720 -14.713 -13.298 1.00 98.06 71 TYR A O 1
ATOM 571 N N . VAL A 1 72 ? 8.007 -14.272 -11.509 1.00 98.19 72 VAL A N 1
ATOM 572 C C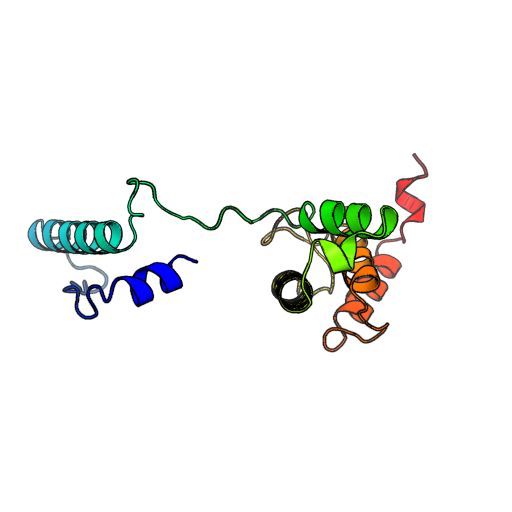A . VAL A 1 72 ? 9.130 -15.131 -11.921 1.00 98.19 72 VAL A CA 1
ATOM 573 C C . VAL A 1 72 ? 8.707 -16.599 -12.018 1.00 98.19 72 VAL A C 1
ATOM 575 O O . VAL A 1 72 ? 9.083 -17.281 -12.971 1.00 98.19 72 VAL A O 1
ATOM 578 N N . THR A 1 73 ? 7.873 -17.082 -11.093 1.00 98.31 73 THR A N 1
ATOM 579 C CA . THR A 1 73 ? 7.338 -18.454 -11.119 1.00 98.31 73 THR A CA 1
ATOM 580 C C . THR A 1 73 ? 6.210 -18.653 -12.131 1.00 98.31 73 THR A C 1
ATOM 582 O O . THR A 1 73 ? 5.739 -19.777 -12.291 1.00 98.31 73 THR A O 1
ATOM 585 N N . ARG A 1 74 ? 5.781 -17.597 -12.841 1.00 97.81 74 ARG A N 1
ATOM 586 C CA . ARG A 1 74 ? 4.673 -17.607 -13.816 1.00 97.81 74 ARG A CA 1
ATOM 587 C C . ARG A 1 74 ? 3.328 -18.042 -13.226 1.00 97.81 74 ARG A C 1
ATOM 589 O O . ARG A 1 74 ? 2.478 -18.570 -13.936 1.00 97.81 74 ARG A O 1
ATOM 596 N N . THR A 1 75 ? 3.122 -17.791 -11.937 1.00 98.06 75 THR A N 1
ATOM 597 C CA . THR A 1 75 ? 1.890 -18.136 -11.211 1.00 98.06 75 THR A CA 1
ATOM 598 C C . THR A 1 75 ? 1.085 -16.909 -10.789 1.00 98.06 75 THR A C 1
ATOM 600 O O . THR A 1 75 ? 0.056 -17.061 -10.138 1.00 98.06 75 THR A O 1
ATOM 603 N N . LEU A 1 76 ? 1.505 -15.699 -11.179 1.00 97.38 76 LEU A N 1
ATOM 604 C CA . LEU A 1 76 ? 0.843 -14.437 -10.828 1.00 97.38 76 LEU A CA 1
ATOM 605 C C . LEU A 1 76 ? -0.667 -14.459 -11.089 1.00 97.38 76 LEU A C 1
ATOM 607 O O . LEU A 1 76 ? -1.440 -14.289 -10.156 1.00 97.38 76 LEU A O 1
ATOM 611 N N . ASN A 1 77 ? -1.084 -14.762 -12.320 1.00 96.75 77 ASN A N 1
ATOM 612 C CA . ASN A 1 77 ? -2.502 -14.784 -12.708 1.00 96.75 77 ASN A CA 1
ATOM 613 C C . ASN A 1 77 ? -3.264 -16.024 -12.213 1.00 96.75 77 ASN A C 1
ATOM 615 O O . ASN A 1 77 ? -4.480 -16.097 -12.354 1.00 96.75 77 ASN A O 1
ATOM 619 N N . TH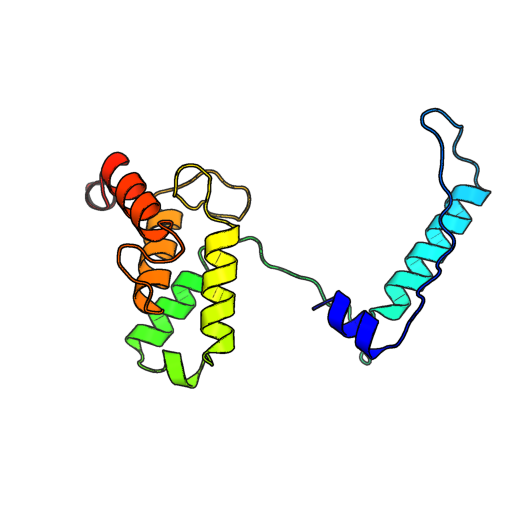R A 1 78 ? -2.553 -17.015 -11.674 1.00 97.44 78 THR A N 1
ATOM 620 C CA . THR A 1 78 ? -3.153 -18.207 -11.061 1.00 97.44 78 THR A CA 1
ATOM 621 C C . THR A 1 78 ? -3.446 -17.963 -9.584 1.00 97.44 78 THR A C 1
ATOM 623 O O . THR A 1 78 ? -4.470 -18.411 -9.084 1.00 97.44 78 THR A O 1
ATOM 626 N N . VAL A 1 79 ? -2.551 -17.255 -8.888 1.00 97.75 79 VAL A N 1
ATOM 627 C CA . VAL A 1 79 ? -2.655 -16.974 -7.449 1.00 97.75 79 VAL A CA 1
ATOM 628 C C . VAL A 1 79 ? -3.435 -15.686 -7.178 1.00 97.75 79 VAL A C 1
ATOM 630 O O . VAL A 1 79 ? -4.236 -15.635 -6.249 1.00 97.75 79 VAL A O 1
ATOM 633 N N . LEU A 1 80 ? -3.222 -14.642 -7.981 1.00 97.69 80 LEU A N 1
ATOM 634 C CA . LEU A 1 80 ? -3.878 -13.346 -7.829 1.00 97.69 80 LEU A CA 1
ATOM 635 C C . LEU A 1 80 ? -4.909 -13.154 -8.942 1.00 97.69 80 LEU A C 1
ATOM 637 O O . LEU A 1 80 ? -4.551 -13.016 -10.115 1.00 97.69 80 LEU A O 1
ATOM 641 N N . SER A 1 81 ? -6.188 -13.100 -8.561 1.00 97.62 81 SER A N 1
ATOM 642 C CA . SER A 1 81 ? -7.262 -12.689 -9.465 1.00 97.62 81 SER A CA 1
ATOM 643 C C . SER A 1 81 ? -7.058 -11.244 -9.930 1.00 97.62 81 SER A C 1
ATOM 645 O O . SER A 1 81 ? -6.236 -10.503 -9.382 1.00 97.62 81 SER A O 1
ATOM 647 N N . LYS A 1 82 ? -7.826 -10.813 -10.933 1.00 96.88 82 LYS A N 1
ATOM 648 C CA . LYS A 1 82 ? -7.749 -9.431 -11.423 1.00 96.88 82 LYS A CA 1
ATOM 649 C C . LYS A 1 82 ? -8.111 -8.421 -10.335 1.00 96.88 82 LYS A C 1
ATOM 651 O O . LYS A 1 82 ? -7.491 -7.369 -10.252 1.00 96.88 82 LYS A O 1
ATOM 656 N N . GLU A 1 83 ? -9.063 -8.769 -9.478 1.00 97.44 83 GLU A N 1
ATOM 657 C CA . GLU A 1 83 ? -9.510 -7.955 -8.350 1.00 97.44 83 GLU A CA 1
ATOM 658 C C . GLU A 1 83 ? -8.397 -7.829 -7.307 1.00 97.44 83 GLU A C 1
ATOM 660 O O . GLU A 1 83 ? -8.110 -6.723 -6.862 1.00 97.44 83 GLU A O 1
ATOM 665 N N . HIS A 1 84 ? -7.695 -8.925 -6.981 1.00 97.25 84 HIS A N 1
ATOM 666 C CA . HIS A 1 84 ? -6.521 -8.855 -6.106 1.00 97.25 84 HIS A CA 1
ATOM 667 C C . HIS A 1 84 ? -5.439 -7.936 -6.682 1.00 97.25 84 HIS A C 1
ATOM 669 O O . HIS A 1 84 ? -4.895 -7.108 -5.960 1.00 97.25 84 HIS A O 1
ATOM 675 N N . GLN A 1 85 ? -5.131 -8.060 -7.976 1.00 97.56 85 GLN A N 1
ATOM 676 C CA . GLN A 1 85 ? -4.115 -7.229 -8.628 1.00 97.56 85 GLN A CA 1
ATOM 677 C C . GLN A 1 85 ? -4.515 -5.745 -8.624 1.00 97.56 85 GLN A C 1
ATOM 679 O O . GLN A 1 85 ? -3.702 -4.899 -8.258 1.00 97.56 85 GLN A O 1
ATOM 684 N N . TYR A 1 86 ? -5.776 -5.440 -8.943 1.00 96.44 86 TYR A N 1
ATOM 685 C CA . TYR A 1 86 ? -6.322 -4.083 -8.892 1.00 96.44 86 TYR A CA 1
ATOM 686 C C . TYR A 1 86 ? -6.227 -3.478 -7.486 1.00 96.44 86 TYR A C 1
ATOM 688 O O . TYR A 1 86 ? -5.763 -2.351 -7.315 1.00 96.44 86 TYR A O 1
ATOM 696 N N . GLU A 1 87 ? -6.609 -4.245 -6.465 1.00 96.88 87 GLU A N 1
ATOM 697 C CA . GLU A 1 87 ? -6.562 -3.800 -5.074 1.00 96.88 87 GLU A CA 1
ATOM 698 C C . GLU A 1 87 ? -5.133 -3.630 -4.548 1.00 96.88 87 GLU A C 1
ATOM 700 O O . GLU A 1 87 ? -4.865 -2.703 -3.781 1.00 96.88 87 GLU A O 1
ATOM 705 N N . ILE A 1 88 ? -4.187 -4.452 -5.013 1.00 96.94 88 ILE A N 1
ATOM 706 C CA . ILE A 1 88 ? -2.759 -4.261 -4.734 1.00 96.94 88 ILE A CA 1
ATOM 707 C C . ILE A 1 88 ? -2.266 -2.954 -5.360 1.00 96.94 88 ILE A C 1
ATOM 709 O O . ILE A 1 88 ? -1.634 -2.163 -4.660 1.00 96.94 88 ILE A O 1
ATOM 713 N N . CYS A 1 89 ? -2.574 -2.686 -6.635 1.00 96.94 89 CYS A N 1
ATOM 714 C CA . CYS A 1 89 ? -2.213 -1.417 -7.271 1.00 96.94 89 CYS A CA 1
ATOM 715 C C . CYS A 1 89 ? -2.795 -0.227 -6.496 1.00 96.94 89 CYS A C 1
ATOM 717 O O . CYS A 1 89 ? -2.057 0.683 -6.119 1.00 96.94 89 CYS A O 1
ATOM 719 N N . ARG A 1 90 ? -4.093 -0.273 -6.165 1.00 96.19 90 ARG A N 1
ATOM 720 C CA . ARG A 1 90 ? -4.774 0.766 -5.378 1.00 96.19 90 ARG A CA 1
ATOM 721 C C . ARG A 1 90 ? -4.106 0.999 -4.022 1.00 96.19 90 ARG A C 1
ATOM 723 O O . ARG A 1 90 ? -3.875 2.147 -3.649 1.00 96.19 90 ARG A O 1
ATOM 730 N N . TYR A 1 91 ? -3.764 -0.067 -3.299 1.00 95.94 91 TYR A N 1
ATOM 731 C CA . TYR A 1 91 ? -3.041 0.028 -2.029 1.00 95.94 91 TYR A CA 1
ATOM 732 C C . TYR A 1 91 ? -1.687 0.727 -2.204 1.00 95.94 91 TYR A C 1
ATOM 734 O O . TYR A 1 91 ? -1.373 1.647 -1.450 1.00 95.94 91 TYR A O 1
ATOM 742 N N . LEU A 1 92 ? -0.898 0.335 -3.208 1.00 96.62 92 LEU A N 1
ATOM 743 C CA . LEU A 1 92 ? 0.406 0.949 -3.459 1.00 96.62 92 LEU A CA 1
ATOM 744 C C . LEU A 1 92 ? 0.274 2.436 -3.801 1.00 96.62 92 LEU A C 1
ATOM 746 O O . LEU A 1 92 ? 1.003 3.244 -3.230 1.00 96.62 92 LEU A O 1
ATOM 750 N N . TYR A 1 93 ? -0.687 2.819 -4.641 1.00 96.31 93 TYR A N 1
ATOM 751 C CA . TYR A 1 93 ? -0.930 4.227 -4.965 1.00 96.31 93 TYR A CA 1
ATOM 752 C C . TYR A 1 93 ? -1.344 5.059 -3.754 1.00 96.31 93 TYR A C 1
ATOM 754 O O . TYR A 1 93 ? -0.812 6.149 -3.557 1.00 96.31 93 TYR A O 1
ATOM 762 N N . ASN A 1 94 ? -2.209 4.526 -2.889 1.00 95.31 94 ASN A N 1
ATOM 763 C CA . ASN A 1 94 ? -2.658 5.226 -1.682 1.00 95.31 94 ASN A CA 1
ATOM 764 C C . ASN A 1 94 ? -1.519 5.567 -0.708 1.00 95.31 94 ASN A C 1
ATOM 766 O O . ASN A 1 94 ? -1.657 6.491 0.093 1.00 95.31 94 ASN A O 1
ATOM 770 N N . TYR A 1 95 ? -0.409 4.828 -0.765 1.00 95.88 95 TYR A N 1
ATOM 771 C CA . TYR A 1 95 ? 0.760 5.034 0.091 1.00 95.88 95 TYR A CA 1
ATOM 772 C C . TYR A 1 95 ? 1.977 5.593 -0.646 1.00 95.88 95 TYR A C 1
ATOM 774 O O . TYR A 1 95 ? 3.066 5.629 -0.069 1.00 95.88 95 TYR A O 1
ATOM 782 N N . GLN A 1 96 ? 1.815 6.041 -1.894 1.00 97.56 96 GLN A N 1
ATOM 783 C CA . GLN A 1 96 ? 2.849 6.832 -2.546 1.00 97.56 96 GLN A CA 1
ATOM 784 C C . GLN A 1 96 ? 2.959 8.184 -1.841 1.00 97.56 96 GLN A C 1
ATOM 786 O O . GLN A 1 96 ? 1.968 8.886 -1.624 1.00 97.56 96 GLN A O 1
ATOM 791 N N . ASN A 1 97 ? 4.178 8.565 -1.479 1.00 97.75 97 ASN A N 1
ATOM 792 C CA . ASN A 1 97 ? 4.435 9.872 -0.901 1.00 97.75 97 ASN A CA 1
ATOM 793 C C . ASN A 1 97 ? 4.262 10.970 -1.958 1.00 97.75 97 ASN A C 1
ATOM 795 O O . ASN A 1 97 ? 4.350 10.742 -3.164 1.00 97.75 97 ASN A O 1
ATOM 799 N N . ARG A 1 98 ? 4.058 12.209 -1.498 1.00 96.81 98 ARG A N 1
ATOM 800 C CA . ARG A 1 98 ? 3.878 13.372 -2.388 1.00 96.81 98 ARG A CA 1
ATOM 801 C C . ARG A 1 98 ? 5.068 13.627 -3.315 1.00 96.81 98 ARG A C 1
ATOM 803 O O . ARG A 1 98 ? 4.881 14.230 -4.364 1.00 96.81 98 ARG A O 1
ATOM 810 N N . ASP A 1 99 ? 6.260 13.188 -2.919 1.00 96.75 99 ASP A N 1
ATOM 811 C CA . ASP A 1 99 ? 7.483 13.274 -3.719 1.00 96.75 99 ASP A CA 1
ATOM 812 C C . ASP A 1 99 ? 7.579 12.183 -4.803 1.00 96.75 99 ASP A C 1
ATOM 814 O O . ASP A 1 99 ? 8.518 12.191 -5.585 1.00 96.75 99 ASP A O 1
ATOM 818 N N . GLY A 1 100 ? 6.619 11.255 -4.876 1.00 97.12 100 GLY A N 1
ATOM 819 C CA . GLY A 1 100 ? 6.593 10.166 -5.854 1.00 97.12 100 GLY A CA 1
ATOM 820 C C . GLY A 1 100 ? 7.231 8.862 -5.374 1.00 97.12 100 GLY A C 1
ATOM 821 O O . GLY A 1 100 ? 7.144 7.852 -6.073 1.00 97.12 100 GLY A O 1
ATOM 822 N N . GLY A 1 101 ? 7.851 8.839 -4.194 1.00 97.38 101 GLY A N 1
ATOM 823 C CA . GLY A 1 101 ? 8.504 7.644 -3.667 1.00 97.38 101 GLY A CA 1
ATOM 824 C C . GLY A 1 101 ? 7.662 6.822 -2.686 1.00 97.38 101 GLY A C 1
ATOM 825 O O . GLY A 1 101 ? 6.530 7.167 -2.348 1.00 97.38 101 GLY A O 1
ATOM 826 N N . TRP A 1 102 ? 8.254 5.730 -2.192 1.00 98.12 102 TRP A N 1
ATOM 827 C CA . TRP A 1 102 ? 7.719 4.910 -1.100 1.00 98.12 102 TRP A CA 1
ATOM 828 C C . TRP A 1 102 ? 8.770 4.662 -0.021 1.00 98.12 102 TRP A C 1
ATOM 830 O O . TRP A 1 102 ? 9.959 4.465 -0.297 1.00 98.12 102 TRP A O 1
ATOM 840 N N . GLY A 1 103 ? 8.320 4.635 1.231 1.00 96.31 103 GLY A N 1
ATOM 841 C CA . GLY A 1 103 ? 9.152 4.286 2.378 1.00 96.31 103 GLY A CA 1
ATOM 842 C C . GLY A 1 103 ? 9.210 2.789 2.675 1.00 96.31 103 GLY A C 1
ATOM 843 O O . GLY A 1 103 ? 8.660 1.955 1.959 1.00 96.31 103 GLY A O 1
ATOM 844 N N . LEU A 1 104 ? 9.866 2.447 3.788 1.00 94.62 104 LEU A N 1
ATOM 845 C CA . LEU A 1 104 ? 9.861 1.081 4.336 1.00 94.62 104 LEU A CA 1
ATOM 846 C C . LEU A 1 104 ? 8.502 0.704 4.948 1.00 94.62 104 LEU A C 1
ATOM 848 O O . LEU A 1 104 ? 8.139 -0.470 5.015 1.00 94.62 104 LEU A O 1
ATOM 852 N N . HIS A 1 105 ? 7.742 1.708 5.382 1.00 95.06 105 HIS A N 1
ATOM 853 C CA . HIS A 1 105 ? 6.405 1.572 5.940 1.00 95.06 105 HIS A CA 1
ATOM 854 C C . HIS A 1 105 ? 5.507 2.734 5.483 1.00 95.06 105 HIS A C 1
ATOM 856 O O . HIS A 1 105 ? 6.008 3.765 5.041 1.00 95.06 105 HIS A O 1
ATOM 862 N N . ILE A 1 106 ? 4.187 2.595 5.636 1.00 93.88 106 ILE A N 1
ATOM 863 C CA . ILE A 1 106 ? 3.136 3.491 5.101 1.00 93.88 106 ILE A CA 1
ATOM 864 C C . ILE A 1 106 ? 3.189 4.959 5.567 1.00 93.88 106 ILE A C 1
ATOM 866 O O . ILE A 1 106 ? 2.480 5.807 5.041 1.00 93.88 106 ILE A O 1
ATOM 870 N N . LYS A 1 107 ? 3.990 5.257 6.592 1.00 93.50 107 LYS A N 1
ATOM 871 C CA . LYS A 1 107 ? 4.209 6.611 7.143 1.00 93.50 107 LYS A CA 1
ATOM 872 C C . LYS A 1 107 ? 5.674 7.049 7.047 1.00 93.50 107 LYS A C 1
ATOM 874 O O . LYS A 1 107 ? 6.062 8.043 7.650 1.00 93.50 107 LYS A O 1
ATOM 879 N N . GLY A 1 108 ? 6.508 6.242 6.399 1.00 94.50 108 GLY A N 1
ATOM 880 C CA . GLY A 1 108 ? 7.940 6.472 6.298 1.00 94.50 108 GLY A CA 1
ATOM 881 C C . GLY A 1 108 ? 8.270 7.408 5.138 1.00 94.50 108 GLY A C 1
ATOM 882 O O . GLY A 1 108 ? 7.534 7.440 4.147 1.00 94.50 108 GLY A O 1
ATOM 883 N N . PRO A 1 109 ? 9.392 8.141 5.223 1.00 97.44 109 PRO A N 1
ATOM 884 C CA . PRO A 1 109 ? 9.884 8.915 4.093 1.00 97.44 109 PRO A CA 1
ATOM 885 C C . PRO A 1 109 ? 10.264 7.984 2.940 1.00 97.44 109 PRO A C 1
ATOM 887 O O . PRO A 1 109 ? 10.565 6.807 3.151 1.00 97.44 109 PRO A O 1
ATOM 890 N N . SER A 1 110 ? 10.279 8.523 1.726 1.00 97.69 110 SER A N 1
ATOM 891 C CA . SER A 1 110 ? 10.661 7.786 0.527 1.00 97.69 110 SER A CA 1
ATOM 892 C C . SER A 1 110 ? 12.100 7.274 0.609 1.00 97.69 110 SER A C 1
ATOM 894 O O . SER A 1 110 ? 13.003 7.957 1.092 1.00 97.69 110 SER A O 1
ATOM 896 N N . THR A 1 111 ? 12.324 6.045 0.150 1.00 96.19 111 THR A N 1
ATOM 897 C CA . THR A 1 111 ? 13.635 5.383 0.173 1.00 96.19 111 THR A CA 1
ATOM 898 C C . THR A 1 111 ? 13.900 4.712 -1.165 1.00 96.19 111 THR A C 1
ATOM 900 O O . THR A 1 111 ? 12.970 4.224 -1.795 1.00 96.19 111 THR A O 1
ATOM 903 N N . MET A 1 112 ? 15.166 4.602 -1.584 1.00 94.94 112 MET A N 1
ATOM 904 C CA . MET A 1 112 ? 15.502 3.891 -2.828 1.00 94.94 112 MET A CA 1
ATOM 905 C C . MET A 1 112 ? 14.963 2.455 -2.826 1.00 94.94 112 MET A C 1
ATOM 907 O O . MET A 1 112 ? 14.395 2.006 -3.815 1.00 94.94 112 MET A O 1
ATOM 911 N N . PHE A 1 113 ? 15.072 1.760 -1.691 1.00 94.94 113 PHE A N 1
ATOM 912 C CA . PHE A 1 113 ? 14.570 0.396 -1.540 1.00 94.94 113 PHE A CA 1
ATOM 913 C C . PHE A 1 113 ? 13.046 0.312 -1.703 1.00 94.94 113 PHE A C 1
ATOM 915 O O . PHE A 1 113 ? 12.564 -0.445 -2.544 1.00 94.94 113 PHE A O 1
ATOM 922 N N . GLY A 1 114 ? 12.291 1.113 -0.943 1.00 96.25 114 GLY A N 1
ATOM 923 C CA . GLY A 1 114 ? 10.831 1.133 -1.025 1.00 96.25 114 GLY A CA 1
ATOM 924 C C . GLY A 1 114 ? 10.341 1.570 -2.404 1.00 96.25 114 GLY A C 1
ATOM 925 O O . GLY A 1 114 ? 9.513 0.889 -3.007 1.00 96.25 114 GLY A O 1
ATOM 926 N N . THR A 1 115 ? 10.886 2.658 -2.950 1.00 97.44 115 THR A N 1
ATOM 927 C CA . THR A 1 115 ? 10.446 3.202 -4.239 1.00 97.44 115 THR A CA 1
ATOM 928 C C . THR A 1 115 ? 10.717 2.241 -5.393 1.00 97.44 115 THR A C 1
ATOM 930 O O . THR A 1 115 ? 9.813 1.981 -6.182 1.00 97.44 115 THR A O 1
ATOM 933 N N . VAL A 1 116 ? 11.921 1.661 -5.486 1.00 96.69 116 VAL A N 1
ATOM 934 C CA . VAL A 1 116 ? 12.261 0.734 -6.581 1.00 96.69 116 VAL A CA 1
ATOM 935 C C . VAL A 1 116 ? 11.398 -0.523 -6.526 1.00 96.69 116 VAL A C 1
ATOM 937 O O . VAL A 1 116 ? 10.866 -0.937 -7.555 1.00 96.69 116 VAL A O 1
ATOM 940 N N . LEU A 1 117 ? 11.225 -1.122 -5.345 1.00 97.19 117 LEU A N 1
ATOM 941 C CA . LEU A 1 117 ? 10.431 -2.342 -5.207 1.00 97.19 117 LEU A CA 1
ATOM 942 C C . LEU A 1 117 ? 8.964 -2.123 -5.583 1.00 97.19 117 LEU A C 1
ATOM 944 O O . LEU A 1 117 ? 8.397 -2.931 -6.322 1.00 97.19 117 LEU A O 1
ATOM 948 N N . ASN A 1 118 ? 8.356 -1.029 -5.124 1.00 97.69 118 ASN A N 1
ATOM 949 C CA . ASN A 1 118 ? 6.964 -0.723 -5.451 1.00 97.69 118 ASN A CA 1
ATOM 950 C C . ASN A 1 118 ? 6.790 -0.329 -6.922 1.00 97.69 118 ASN A C 1
ATOM 952 O O . ASN A 1 118 ? 5.883 -0.847 -7.572 1.00 97.69 118 ASN A O 1
ATOM 956 N N . TYR A 1 119 ? 7.706 0.470 -7.482 1.00 97.50 119 TYR A N 1
ATOM 957 C CA . TYR A 1 119 ? 7.730 0.777 -8.914 1.00 97.50 119 TYR A CA 1
ATOM 958 C C . TYR A 1 119 ? 7.770 -0.503 -9.755 1.00 97.50 119 TYR A C 1
ATOM 960 O O . TYR A 1 119 ? 6.896 -0.719 -10.590 1.00 97.50 119 TYR A O 1
ATOM 968 N N . VAL A 1 120 ? 8.742 -1.389 -9.509 1.00 97.31 120 VAL A N 1
ATOM 969 C CA . VAL A 1 120 ? 8.874 -2.650 -10.255 1.00 97.31 120 VAL A CA 1
ATOM 970 C C . VAL A 1 120 ? 7.618 -3.503 -10.105 1.00 97.31 120 VAL A C 1
ATOM 972 O O . VAL A 1 120 ? 7.129 -4.035 -11.095 1.00 97.31 120 VAL A O 1
ATOM 975 N N . SER A 1 121 ? 7.056 -3.600 -8.904 1.00 97.88 121 SER A N 1
ATOM 976 C CA . SER A 1 121 ? 5.857 -4.412 -8.664 1.00 97.88 121 SER A CA 1
ATOM 977 C C . SER A 1 121 ? 4.657 -3.919 -9.462 1.00 97.88 121 SER A C 1
ATOM 979 O O . SER A 1 121 ? 3.996 -4.722 -10.111 1.00 97.88 121 SER A O 1
ATOM 981 N N . LEU A 1 122 ? 4.426 -2.605 -9.499 1.00 97.81 122 LEU A N 1
ATOM 982 C CA . LEU A 1 122 ? 3.373 -2.011 -10.323 1.00 97.81 122 LEU A CA 1
ATOM 983 C C . LEU A 1 122 ? 3.605 -2.289 -11.817 1.00 97.81 122 LEU A C 1
ATOM 985 O O . LEU A 1 122 ? 2.681 -2.683 -12.526 1.00 97.81 122 LEU A O 1
ATOM 989 N N . ARG A 1 123 ? 4.855 -2.186 -12.293 1.00 97.69 123 ARG A N 1
ATOM 990 C CA . ARG A 1 123 ? 5.220 -2.548 -13.676 1.00 97.69 123 ARG A CA 1
ATOM 991 C C . ARG A 1 123 ? 4.915 -4.019 -13.991 1.00 97.69 123 ARG A C 1
ATOM 993 O O . ARG A 1 123 ? 4.446 -4.312 -15.087 1.00 97.69 123 ARG A O 1
ATOM 1000 N N . LEU A 1 124 ? 5.175 -4.936 -13.055 1.00 97.56 124 LEU A N 1
ATOM 1001 C CA . LEU A 1 124 ? 4.896 -6.370 -13.217 1.00 97.56 124 LEU A CA 1
ATOM 1002 C C . LEU A 1 124 ? 3.397 -6.700 -13.162 1.00 97.56 124 LEU A C 1
ATOM 1004 O O . LEU A 1 124 ? 2.974 -7.670 -13.786 1.00 97.56 124 LEU A O 1
ATOM 1008 N N . LEU A 1 125 ? 2.602 -5.884 -12.466 1.00 97.06 125 LEU A N 1
ATOM 1009 C CA . LEU A 1 125 ? 1.136 -5.963 -12.442 1.00 97.06 125 LEU A CA 1
ATOM 1010 C C . LEU A 1 125 ? 0.477 -5.360 -13.698 1.00 97.06 125 LEU A C 1
ATOM 1012 O O . LEU A 1 125 ? -0.742 -5.391 -13.827 1.00 97.06 125 LEU A O 1
ATOM 1016 N N . GLY A 1 126 ? 1.272 -4.857 -14.650 1.00 95.00 126 GLY A N 1
ATOM 1017 C CA . GLY A 1 126 ? 0.796 -4.401 -15.957 1.00 95.00 126 GLY A CA 1
ATOM 1018 C C . GLY A 1 126 ? 0.591 -2.893 -16.084 1.00 95.00 126 GLY A C 1
ATOM 1019 O O . GLY A 1 126 ? 0.134 -2.441 -17.132 1.00 95.00 126 GLY A O 1
ATOM 1020 N N . GLU A 1 127 ? 0.959 -2.105 -15.072 1.00 95.94 127 GLU A N 1
ATOM 1021 C CA . GLU A 1 127 ? 0.856 -0.646 -15.144 1.00 95.94 127 GLU A CA 1
ATOM 1022 C C . GLU A 1 127 ? 1.750 -0.072 -16.244 1.00 95.94 127 GLU A C 1
ATOM 1024 O O . GLU A 1 127 ? 2.876 -0.530 -16.454 1.00 95.94 127 GLU A O 1
ATOM 1029 N N . GLY A 1 128 ? 1.250 0.942 -16.956 1.00 93.50 128 GLY A N 1
ATOM 1030 C CA . GLY A 1 128 ? 1.945 1.661 -18.031 1.00 93.50 128 GLY A CA 1
ATOM 1031 C C . GLY A 1 128 ? 3.025 2.622 -17.519 1.00 93.50 128 GLY A C 1
ATOM 1032 O O . GLY A 1 128 ? 3.193 2.799 -16.315 1.00 93.50 128 GLY A O 1
ATOM 1033 N N . ALA A 1 129 ? 3.824 3.211 -18.417 1.00 87.62 129 ALA A N 1
ATOM 1034 C CA . ALA A 1 129 ? 4.885 4.153 -18.019 1.00 87.62 129 ALA A CA 1
ATOM 1035 C C . ALA A 1 129 ? 4.319 5.454 -17.418 1.00 87.62 129 ALA A C 1
ATOM 1037 O O . ALA A 1 129 ? 5.014 6.134 -16.664 1.00 87.62 129 ALA A O 1
ATOM 1038 N N . GLU A 1 130 ? 3.054 5.729 -17.733 1.00 87.06 130 GLU A N 1
ATOM 1039 C CA . GLU A 1 130 ? 2.214 6.827 -17.245 1.00 87.06 130 GLU A CA 1
ATOM 1040 C C . GLU A 1 130 ? 1.042 6.290 -16.388 1.00 87.06 130 GLU A C 1
ATOM 1042 O O . GLU A 1 130 ? 0.047 6.975 -16.163 1.00 87.06 130 GLU A O 1
ATOM 1047 N N . GLY A 1 131 ? 1.136 5.032 -15.927 1.00 86.44 131 GLY A N 1
ATOM 1048 C CA . GLY A 1 131 ? 0.103 4.366 -15.126 1.00 86.44 131 GLY A CA 1
ATOM 1049 C C . GLY A 1 131 ? -0.138 5.035 -13.769 1.00 86.44 131 GLY A C 1
ATOM 1050 O O . GLY A 1 131 ? 0.699 5.802 -13.278 1.00 86.44 131 GLY A O 1
ATOM 1051 N N . GLY A 1 132 ? -1.286 4.732 -13.159 1.00 86.25 132 GLY A N 1
ATOM 1052 C CA . GLY A 1 132 ? -1.701 5.312 -11.877 1.00 86.25 132 GLY A CA 1
ATOM 1053 C C . GLY A 1 132 ? -1.784 6.841 -11.878 1.00 86.25 132 GLY A C 1
ATOM 1054 O O . GLY A 1 132 ? -1.299 7.468 -10.943 1.00 86.25 132 GLY A O 1
ATOM 1055 N N . GLU A 1 133 ? -2.311 7.445 -12.948 1.00 90.50 133 GLU A N 1
ATOM 1056 C CA . GLU A 1 133 ? -2.446 8.910 -13.077 1.00 90.50 133 GLU A CA 1
ATOM 1057 C C . GLU A 1 133 ? -1.102 9.655 -12.901 1.00 90.50 133 GLU A C 1
ATOM 1059 O O . GLU A 1 133 ? -0.999 10.674 -12.215 1.00 90.50 133 GLU A O 1
ATOM 1064 N N . GLY A 1 134 ? -0.033 9.114 -13.499 1.00 93.00 134 GLY A N 1
ATOM 1065 C CA . GLY A 1 134 ? 1.320 9.673 -13.410 1.00 93.00 134 GLY A CA 1
ATOM 1066 C C . GLY A 1 134 ? 2.108 9.256 -12.162 1.00 93.00 134 GLY A C 1
ATOM 1067 O O . GLY A 1 134 ? 3.260 9.661 -12.002 1.00 93.00 134 GLY A O 1
ATOM 1068 N N . ALA A 1 135 ? 1.551 8.410 -11.289 1.00 95.12 135 ALA A N 1
ATOM 1069 C CA . ALA A 1 135 ? 2.268 7.846 -10.142 1.00 95.12 135 ALA A CA 1
ATOM 1070 C C . ALA A 1 135 ? 3.555 7.113 -10.557 1.00 95.12 135 ALA A C 1
ATOM 1072 O O . ALA A 1 135 ? 4.602 7.277 -9.927 1.00 95.12 135 ALA A O 1
ATOM 1073 N N . ILE A 1 136 ? 3.496 6.323 -11.635 1.00 97.31 136 ILE A N 1
ATOM 1074 C CA . ILE A 1 136 ? 4.646 5.551 -12.136 1.00 97.31 136 ILE A CA 1
ATOM 1075 C C . ILE A 1 136 ? 5.753 6.465 -12.666 1.00 97.31 136 ILE A C 1
ATOM 1077 O O . ILE A 1 136 ? 6.938 6.185 -12.478 1.00 97.31 136 ILE A O 1
ATOM 1081 N N . GLU A 1 137 ? 5.375 7.565 -13.306 1.00 96.75 137 GLU A N 1
ATOM 1082 C CA . GLU A 1 137 ? 6.313 8.565 -13.801 1.00 96.75 137 GLU A CA 1
ATOM 1083 C C . GLU A 1 137 ? 7.036 9.267 -12.653 1.00 96.75 137 GLU A C 1
ATOM 1085 O O . GLU A 1 137 ? 8.264 9.230 -12.613 1.00 96.75 137 GLU A O 1
ATOM 1090 N N . LYS A 1 138 ? 6.298 9.782 -11.665 1.00 97.00 138 LYS A N 1
ATOM 1091 C CA . LYS A 1 138 ? 6.886 10.434 -10.484 1.00 97.00 138 LYS A CA 1
ATOM 1092 C C . LYS A 1 138 ? 7.839 9.513 -9.730 1.00 97.00 138 LYS A C 1
ATOM 1094 O O . LYS A 1 138 ? 8.904 9.930 -9.290 1.00 97.00 138 LYS A O 1
ATOM 1099 N N . ALA A 1 139 ? 7.486 8.235 -9.613 1.00 97.31 139 ALA A N 1
ATOM 1100 C CA . ALA A 1 139 ? 8.354 7.236 -9.003 1.00 97.31 139 ALA A CA 1
ATOM 1101 C C . ALA A 1 139 ? 9.664 7.053 -9.775 1.00 97.31 139 ALA A C 1
ATOM 1103 O O . ALA A 1 139 ? 10.740 6.981 -9.180 1.00 97.31 139 ALA A O 1
ATOM 1104 N N . ARG A 1 140 ? 9.578 6.986 -11.109 1.00 96.12 140 ARG A N 1
ATOM 1105 C CA . ARG A 1 140 ? 10.743 6.886 -11.991 1.00 96.12 140 ARG A CA 1
ATOM 1106 C C . ARG A 1 140 ? 11.629 8.125 -11.867 1.00 96.12 140 ARG A C 1
ATOM 1108 O O . ARG A 1 140 ? 12.839 7.970 -11.742 1.00 96.12 140 ARG A O 1
ATOM 1115 N N . GLU A 1 141 ? 11.044 9.318 -11.871 1.00 95.94 141 GLU A N 1
ATOM 1116 C CA . GLU A 1 141 ? 11.758 10.586 -11.674 1.00 95.94 141 GLU A CA 1
ATOM 1117 C C . GLU A 1 141 ? 12.469 10.614 -10.321 1.00 95.94 141 GLU A C 1
ATOM 1119 O O . GLU A 1 141 ? 13.686 10.792 -10.275 1.00 95.94 141 GLU A O 1
ATOM 1124 N N . TRP A 1 142 ? 11.753 10.292 -9.241 1.00 96.69 142 TRP A N 1
ATOM 1125 C CA . TRP A 1 142 ? 12.319 10.220 -7.896 1.00 96.69 142 TRP A CA 1
ATOM 1126 C C . TRP A 1 142 ? 13.521 9.264 -7.834 1.00 96.69 142 TRP A C 1
ATOM 1128 O O . TRP A 1 142 ? 14.565 9.608 -7.278 1.00 96.69 142 TRP A O 1
ATOM 1138 N N . ILE A 1 143 ? 13.428 8.077 -8.450 1.00 96.19 143 ILE A N 1
ATOM 1139 C CA . ILE A 1 143 ? 14.541 7.110 -8.522 1.00 96.19 143 ILE A CA 1
ATOM 1140 C C . ILE A 1 143 ? 15.755 7.705 -9.251 1.00 96.19 143 ILE A C 1
ATOM 1142 O O . ILE A 1 143 ? 16.895 7.507 -8.818 1.00 96.19 143 ILE A O 1
ATOM 1146 N N . LEU A 1 144 ? 15.536 8.404 -10.366 1.00 94.06 144 LEU A N 1
ATOM 1147 C CA . LEU A 1 144 ? 16.611 8.991 -11.167 1.00 94.06 144 LEU A CA 1
ATOM 1148 C C . LEU A 1 144 ? 17.313 10.129 -10.416 1.00 94.06 144 LEU A C 1
ATOM 1150 O O . LEU A 1 144 ? 18.545 10.150 -10.362 1.00 94.06 144 LEU A O 1
ATOM 1154 N N . GLU A 1 145 ? 16.552 11.011 -9.770 1.00 94.06 145 GLU A N 1
ATOM 1155 C CA . GLU A 1 145 ? 17.078 12.128 -8.976 1.00 94.06 145 GLU A CA 1
ATOM 1156 C C . GLU A 1 145 ? 17.907 11.657 -7.775 1.00 94.06 145 GLU A C 1
ATOM 1158 O O . GLU A 1 145 ? 18.933 12.250 -7.441 1.00 94.06 145 GLU A O 1
ATOM 1163 N N . HIS A 1 146 ? 17.529 10.530 -7.166 1.00 92.12 146 HIS A N 1
ATOM 1164 C CA . HIS A 1 146 ? 18.201 9.988 -5.982 1.00 92.12 146 HIS A CA 1
ATOM 1165 C C . HIS A 1 146 ? 19.369 9.046 -6.321 1.00 92.12 146 HIS A C 1
ATOM 1167 O O . HIS A 1 146 ? 19.825 8.259 -5.488 1.00 92.12 146 HIS A O 1
ATOM 1173 N N . GLY A 1 147 ? 19.917 9.176 -7.535 1.00 82.25 147 GLY A N 1
ATOM 1174 C CA . GLY A 1 147 ? 21.178 8.564 -7.948 1.00 82.25 147 GLY A CA 1
ATOM 1175 C C . GLY A 1 147 ? 21.047 7.238 -8.687 1.00 82.25 147 GLY A C 1
ATOM 1176 O O . GLY A 1 147 ? 22.077 6.602 -8.927 1.00 82.25 147 GLY A O 1
ATOM 1177 N N . SER A 1 148 ? 19.827 6.844 -9.079 1.00 71.44 148 SER A N 1
ATOM 1178 C CA . SER A 1 148 ? 19.500 5.544 -9.683 1.00 71.44 148 SER A CA 1
ATOM 1179 C C . SER A 1 148 ? 19.920 4.344 -8.812 1.00 71.44 148 SER A C 1
ATOM 1181 O O . SER A 1 148 ? 20.560 4.483 -7.769 1.00 71.44 148 SER A O 1
ATOM 1183 N N . PHE A 1 149 ? 19.597 3.118 -9.234 1.00 60.50 149 PHE A N 1
ATOM 1184 C CA . PHE A 1 149 ? 20.005 1.915 -8.494 1.00 60.50 149 PHE A CA 1
ATOM 1185 C C . PHE A 1 149 ? 21.533 1.678 -8.496 1.00 60.50 149 PHE A C 1
ATOM 1187 O O . PHE A 1 149 ? 22.044 0.912 -7.681 1.00 60.50 149 PHE A O 1
ATOM 1194 N N . GLN A 1 150 ? 22.302 2.346 -9.366 1.00 57.00 150 GLN A N 1
ATOM 1195 C CA . GLN A 1 150 ? 23.746 2.103 -9.506 1.00 57.00 150 GLN A CA 1
ATOM 1196 C C . GLN A 1 150 ? 24.560 2.445 -8.246 1.00 57.00 150 GLN A C 1
ATOM 1198 O O . GLN A 1 150 ? 25.572 1.797 -7.988 1.00 57.00 150 GLN A O 1
ATOM 1203 N N . LYS A 1 151 ? 24.103 3.385 -7.408 1.00 50.44 151 LYS A N 1
ATOM 1204 C CA . LYS A 1 151 ? 24.782 3.713 -6.139 1.00 50.44 151 LYS A CA 1
ATOM 1205 C C . LYS A 1 151 ? 24.577 2.678 -5.026 1.00 50.44 151 LYS A C 1
ATOM 1207 O O . LYS A 1 151 ? 25.236 2.771 -3.994 1.00 50.44 151 LYS A O 1
ATOM 1212 N N . PHE A 1 152 ? 23.683 1.704 -5.212 1.00 46.81 152 PHE A N 1
ATOM 1213 C CA . PHE A 1 152 ? 23.423 0.654 -4.221 1.00 46.81 152 PHE A CA 1
ATOM 1214 C C . PHE A 1 152 ? 24.447 -0.495 -4.286 1.00 46.81 152 PHE A C 1
ATOM 1216 O O . PHE A 1 152 ? 24.617 -1.212 -3.307 1.00 46.81 152 PHE A O 1
ATOM 1223 N N . VAL A 1 153 ? 25.143 -0.655 -5.420 1.00 46.56 153 VAL A N 1
ATOM 1224 C CA . VAL A 1 153 ? 26.077 -1.773 -5.689 1.00 46.56 153 VAL A CA 1
ATOM 1225 C C . VAL A 1 153 ? 27.549 -1.337 -5.594 1.00 46.56 153 VAL A C 1
ATOM 1227 O O . VAL A 1 153 ? 28.454 -2.158 -5.656 1.00 46.56 153 VAL A O 1
ATOM 1230 N N . SER A 1 154 ? 27.816 -0.040 -5.427 1.00 39.62 154 SER A N 1
ATOM 1231 C CA . SER A 1 154 ? 29.170 0.528 -5.434 1.00 39.62 154 SER A CA 1
ATOM 1232 C C . SER A 1 154 ? 29.786 0.709 -4.035 1.00 39.62 154 SER A C 1
ATOM 1234 O O . SER A 1 154 ? 30.490 1.695 -3.807 1.00 39.62 154 SER A O 1
ATOM 1236 N N . LYS A 1 155 ? 29.512 -0.194 -3.088 1.00 40.41 155 LYS A N 1
ATOM 1237 C CA . LYS A 1 155 ? 30.211 -0.268 -1.795 1.00 40.41 155 LYS A CA 1
ATOM 1238 C C . LYS A 1 155 ? 30.678 -1.683 -1.511 1.00 40.41 155 LYS A C 1
ATOM 1240 O O . LYS A 1 155 ? 29.870 -2.606 -1.739 1.00 40.41 155 LYS A O 1
#

Radius of gyration: 21.82 Å; chains: 1; bounding box: 57×40×54 Å

Organism: Gossypium raimondii (NCBI:txid29730)

InterPro domains:
  IPR018333 Squalene cyclase [PTHR11764] (2-151)
  IPR032697 Squalene cyclase, N-terminal [PF13249] (37-151)

pLDDT: mean 86.8, std 14.67, range [39.62, 98.44]